Protein AF-A0A7C5P4I1-F1 (afdb_monomer_lite)

Foldseek 3Di:
DDDDDDDDDDDDDDDDDDDDDPPDPPPVDPPDDDDPDDDDDDDDDDDPVVVVVLVVVCVVVVHDSVVVVVVVVVVVVVVVVVVVVVVVD

Sequence (89 aa):
MACGMDPQPISQTQLWRHPPAHSGNGSRKRLGGGVLARKVKVSVLIEQKDLERLEDLSRETGKSISSLVRAAVREFLERKLAAERGERA

Secondary structure (DSSP, 8-state):
-----------------------------------------------HHHHHHHHHHHHHH---HHHHHHHHHHHHHHHHHHHHHHTT-

Structure (mmCIF, N/CA/C/O backbone):
data_AF-A0A7C5P4I1-F1
#
_entry.id   AF-A0A7C5P4I1-F1
#
loop_
_atom_site.group_PDB
_atom_site.id
_atom_site.type_symbol
_atom_site.label_atom_id
_atom_site.label_alt_id
_atom_site.label_comp_id
_atom_site.label_asym_id
_atom_site.label_entity_id
_atom_site.label_seq_id
_atom_site.pdbx_PDB_ins_code
_atom_site.Cartn_x
_atom_site.Cartn_y
_atom_site.Cartn_z
_atom_site.occupancy
_atom_site.B_iso_or_equiv
_atom_site.auth_seq_id
_atom_site.auth_comp_id
_atom_site.auth_asym_id
_atom_site.auth_atom_id
_atom_site.pdbx_PDB_model_num
ATOM 1 N N . MET A 1 1 ? -10.329 59.050 71.807 1.00 39.59 1 MET A N 1
ATOM 2 C CA . MET A 1 1 ? -9.349 57.945 71.919 1.00 39.59 1 MET A CA 1
ATOM 3 C C . MET A 1 1 ? -8.941 57.510 70.518 1.00 39.59 1 MET A C 1
ATOM 5 O O . MET A 1 1 ? -9.699 57.741 69.589 1.00 39.59 1 MET A O 1
ATOM 9 N N . ALA A 1 2 ? -7.703 57.046 70.390 1.00 44.72 2 ALA A N 1
ATOM 10 C CA . ALA A 1 2 ? -6.811 57.170 69.240 1.00 44.72 2 ALA A CA 1
ATOM 11 C C . ALA A 1 2 ? -7.102 56.282 68.007 1.00 44.72 2 ALA A C 1
ATOM 13 O O . ALA A 1 2 ? -7.574 55.163 68.147 1.00 44.72 2 ALA A O 1
ATOM 14 N N . CYS A 1 3 ? -6.737 56.837 66.841 1.00 44.69 3 CYS A N 1
ATOM 15 C CA . CYS A 1 3 ? -5.950 56.277 65.728 1.00 44.69 3 CYS A CA 1
ATOM 16 C C . CYS A 1 3 ? -6.192 54.837 65.233 1.00 44.69 3 CYS A C 1
ATOM 18 O O . CYS A 1 3 ? -6.043 53.888 65.994 1.00 44.69 3 CYS A O 1
ATOM 20 N N . GLY A 1 4 ? -6.322 54.664 63.907 1.00 43.34 4 GLY A N 1
ATOM 21 C CA . GLY A 1 4 ? -5.981 53.376 63.288 1.00 43.34 4 GLY A CA 1
ATOM 22 C C . GLY A 1 4 ? -6.373 53.137 61.827 1.00 43.34 4 GLY A C 1
ATOM 23 O O . GLY A 1 4 ? -7.168 52.248 61.580 1.00 43.34 4 GLY A O 1
ATOM 24 N N . MET A 1 5 ? -5.736 53.857 60.895 1.00 53.69 5 MET A N 1
ATOM 25 C CA . MET A 1 5 ? -5.383 53.413 59.525 1.00 53.69 5 MET A CA 1
ATOM 26 C C . MET A 1 5 ? -6.489 53.201 58.463 1.00 53.69 5 MET A C 1
ATOM 28 O O . MET A 1 5 ? -7.105 52.146 58.368 1.00 53.69 5 MET A O 1
ATOM 32 N N . ASP A 1 6 ? -6.575 54.173 57.547 1.00 52.16 6 ASP A N 1
ATOM 33 C CA . ASP A 1 6 ? -6.717 53.938 56.094 1.00 52.16 6 ASP A CA 1
ATOM 34 C C . ASP A 1 6 ? -5.332 53.486 55.553 1.00 52.16 6 ASP A C 1
ATOM 36 O O . ASP A 1 6 ? -4.316 53.903 56.129 1.00 52.16 6 ASP A O 1
ATOM 40 N N . PRO A 1 7 ? -5.227 52.654 54.495 1.00 53.50 7 PRO A N 1
ATOM 41 C CA . PRO A 1 7 ? -5.269 53.234 53.150 1.00 53.50 7 PRO A CA 1
ATOM 42 C C . PRO A 1 7 ? -5.965 52.377 52.069 1.00 53.50 7 PRO A C 1
ATOM 44 O O . PRO A 1 7 ? -5.639 51.214 51.855 1.00 53.50 7 PRO A O 1
ATOM 47 N N . GLN A 1 8 ? -6.860 53.044 51.342 1.00 57.16 8 GLN A N 1
ATOM 48 C CA . GLN A 1 8 ? -6.914 53.256 49.886 1.00 57.16 8 GLN A CA 1
ATOM 49 C C . GLN A 1 8 ? -6.833 52.078 48.871 1.00 57.16 8 GLN A C 1
ATOM 51 O O . GLN A 1 8 ? -6.060 51.133 49.013 1.00 57.16 8 GLN A O 1
ATOM 56 N N . PRO A 1 9 ? -7.612 52.172 47.766 1.00 52.44 9 PRO A N 1
ATOM 57 C CA . PRO A 1 9 ? -7.883 51.086 46.823 1.00 52.44 9 PRO A CA 1
ATOM 58 C C . PRO A 1 9 ? -6.775 50.904 45.777 1.00 52.44 9 PRO A C 1
ATOM 60 O O . PRO A 1 9 ? -6.299 51.864 45.175 1.00 52.44 9 PRO A O 1
ATOM 63 N N . ILE A 1 10 ? -6.419 49.654 45.474 1.00 57.28 10 ILE A N 1
ATOM 64 C CA . ILE A 1 10 ? -5.510 49.345 44.365 1.00 57.28 10 ILE A CA 1
ATOM 65 C C . ILE A 1 10 ? -6.333 49.314 43.074 1.00 57.28 10 ILE A C 1
ATOM 67 O O . ILE A 1 10 ? -7.165 48.433 42.860 1.00 57.28 10 ILE A O 1
ATOM 71 N N . SER A 1 11 ? -6.115 50.285 42.196 1.00 49.84 11 SER A N 1
ATOM 72 C CA . SER A 1 11 ? -6.557 50.251 40.801 1.00 49.84 11 SER A CA 1
ATOM 73 C C . SER A 1 11 ? -5.479 50.869 39.916 1.00 49.84 11 SER A C 1
ATOM 75 O O . SER A 1 11 ? -4.890 51.874 40.294 1.00 49.84 11 SER A O 1
ATOM 77 N N . GLN A 1 12 ? -5.276 50.261 38.736 1.00 51.06 12 GLN A N 1
ATOM 78 C CA . GLN A 1 12 ? -4.263 50.570 37.709 1.00 51.06 12 GLN A CA 1
ATOM 79 C C . GLN A 1 12 ? -2.816 50.322 38.183 1.00 51.06 12 GLN A C 1
ATOM 81 O O . GLN A 1 12 ? -2.329 50.914 39.129 1.00 51.06 12 GLN A O 1
ATOM 86 N N . THR A 1 13 ? -1.994 49.512 37.521 1.00 52.97 13 THR A N 1
ATOM 87 C CA . THR A 1 13 ? -1.489 49.815 36.180 1.00 52.97 13 THR A CA 1
ATOM 88 C C . THR A 1 13 ? -0.652 48.635 35.674 1.00 52.97 13 THR A C 1
ATOM 90 O O . THR A 1 13 ? 0.109 48.025 36.416 1.00 52.97 13 THR A O 1
ATOM 93 N N . GLN A 1 14 ? -0.800 48.358 34.383 1.00 54.69 14 GLN A N 1
ATOM 94 C CA . GLN A 1 14 ? 0.126 47.676 33.478 1.00 54.69 14 GLN A CA 1
ATOM 95 C C . GLN A 1 14 ? 1.586 47.536 33.963 1.00 54.69 14 GLN A C 1
ATOM 97 O O . GLN A 1 14 ? 2.357 48.484 33.895 1.00 54.69 14 GLN A O 1
ATOM 102 N N . LEU A 1 15 ? 1.987 46.316 34.300 1.00 53.31 15 LEU A N 1
ATOM 103 C CA . LEU A 1 15 ? 3.318 45.721 34.120 1.00 53.31 15 LEU A CA 1
ATOM 104 C C . LEU A 1 15 ? 2.971 44.229 34.018 1.00 53.31 15 LEU A C 1
ATOM 106 O O . LEU A 1 15 ? 2.285 43.728 34.894 1.00 53.31 15 LEU A O 1
ATOM 110 N N . TRP A 1 16 ? 3.117 43.538 32.891 1.00 45.84 16 TRP A N 1
ATOM 111 C CA . TRP A 1 16 ? 4.379 43.009 32.395 1.00 45.84 16 TRP A CA 1
ATOM 112 C C . TRP A 1 16 ? 4.319 42.873 30.875 1.00 45.84 16 TRP A C 1
ATOM 114 O O . TRP A 1 16 ? 3.464 42.191 30.308 1.00 45.84 16 TRP A O 1
ATOM 124 N N . ARG A 1 17 ? 5.253 43.555 30.218 1.00 50.72 17 ARG A N 1
ATOM 125 C CA . ARG A 1 17 ? 5.536 43.417 28.798 1.00 50.72 17 ARG A CA 1
ATOM 126 C C . ARG A 1 17 ? 6.507 42.243 28.573 1.00 50.72 17 ARG A C 1
ATOM 128 O O . ARG A 1 17 ? 7.431 42.066 29.357 1.00 50.72 17 ARG A O 1
ATOM 135 N N . HIS A 1 18 ? 6.332 41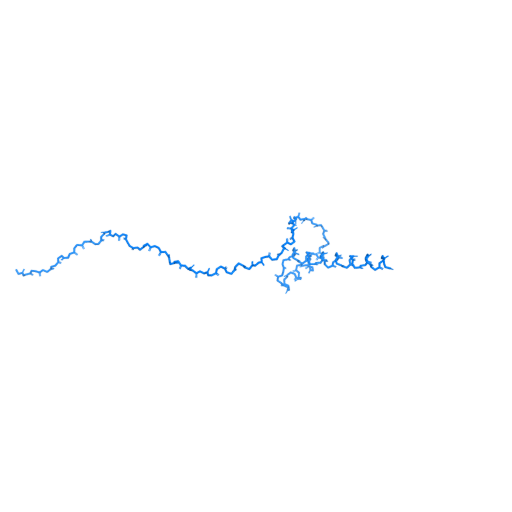.579 27.428 1.00 53.78 18 HIS A N 1
ATOM 136 C CA . HIS A 1 18 ? 7.278 40.731 26.675 1.00 53.78 18 HIS A CA 1
ATOM 137 C C . HIS A 1 18 ? 7.532 39.271 27.130 1.00 53.78 18 HIS A C 1
ATOM 139 O O . HIS A 1 18 ? 8.059 39.043 28.216 1.00 53.78 18 HIS A O 1
ATOM 145 N N . PRO A 1 19 ? 7.272 38.268 26.257 1.00 59.00 19 PRO A N 1
ATOM 146 C CA . PRO A 1 19 ? 7.857 36.934 26.387 1.00 59.00 19 PRO A CA 1
ATOM 147 C C . PRO A 1 19 ? 9.353 36.941 25.996 1.00 59.00 19 PRO A C 1
ATOM 149 O O . PRO A 1 19 ? 9.763 37.735 25.142 1.00 59.00 19 PRO A O 1
ATOM 152 N N . PRO A 1 20 ? 10.184 36.066 26.593 1.00 55.06 20 PRO A N 1
ATOM 153 C CA . PRO A 1 20 ? 11.630 36.065 26.396 1.00 55.06 20 PRO A CA 1
ATOM 154 C C . PRO A 1 20 ? 12.035 35.619 24.986 1.00 55.06 20 PRO A C 1
ATOM 156 O O . PRO A 1 20 ? 11.585 34.589 24.478 1.00 55.06 20 PRO A O 1
ATOM 159 N N . ALA A 1 21 ? 12.963 36.371 24.390 1.00 51.34 21 ALA A N 1
ATOM 160 C CA . ALA A 1 21 ? 13.651 36.038 23.152 1.00 51.34 21 ALA A CA 1
ATOM 161 C C . ALA A 1 21 ? 14.419 34.712 23.298 1.00 51.34 21 ALA A C 1
ATOM 163 O O . ALA A 1 21 ? 15.497 34.662 23.887 1.00 51.34 21 ALA A O 1
ATOM 164 N N . HIS A 1 22 ? 13.876 33.626 22.746 1.00 49.16 22 HIS A N 1
ATOM 165 C CA . HIS A 1 22 ? 14.641 32.401 22.539 1.00 49.16 22 HIS A CA 1
ATOM 166 C C . HIS A 1 22 ? 15.510 32.565 21.292 1.00 49.16 22 HIS A C 1
ATOM 168 O O . HIS A 1 22 ? 15.066 32.387 20.159 1.00 49.16 22 HIS A O 1
ATOM 174 N N . SER A 1 23 ? 16.775 32.909 21.537 1.00 50.75 23 SER A N 1
ATOM 175 C CA . SER A 1 23 ? 17.887 32.713 20.610 1.00 50.75 23 SER A CA 1
ATOM 176 C C . SER A 1 23 ? 18.109 31.207 20.429 1.00 50.75 23 SER A C 1
ATOM 178 O O . SER A 1 23 ? 18.896 30.571 21.126 1.00 50.75 23 SER A O 1
ATOM 180 N N . GLY A 1 24 ? 17.321 30.615 19.534 1.00 46.09 24 GLY A N 1
ATOM 181 C CA . GLY A 1 24 ? 17.465 29.242 19.073 1.00 46.09 24 GLY A CA 1
ATOM 182 C C . GLY A 1 24 ? 18.236 29.230 17.764 1.00 46.09 24 GLY A C 1
ATOM 183 O O . GLY A 1 24 ? 17.681 29.523 16.709 1.00 46.09 24 GLY A O 1
ATOM 184 N N . ASN A 1 25 ? 19.521 28.908 17.866 1.00 48.00 25 ASN A N 1
ATOM 185 C CA . ASN A 1 25 ? 20.460 28.628 16.789 1.00 48.00 25 ASN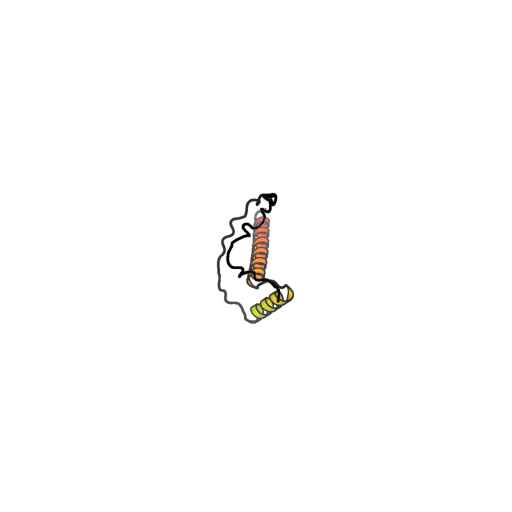 A CA 1
ATOM 186 C C . ASN A 1 25 ? 19.781 27.925 15.595 1.00 48.00 25 ASN A C 1
ATOM 188 O O . ASN A 1 25 ? 19.440 26.740 15.652 1.00 48.00 25 ASN A O 1
ATOM 192 N N . GLY A 1 26 ? 19.566 28.679 14.514 1.00 43.47 26 GLY A N 1
ATOM 193 C CA . GLY A 1 26 ? 18.999 28.200 13.263 1.00 43.47 26 GLY A CA 1
ATOM 194 C C . GLY A 1 26 ? 19.969 27.262 12.556 1.00 43.47 26 GLY A C 1
ATOM 195 O O . GLY A 1 26 ? 20.622 27.648 11.589 1.00 43.47 26 GLY A O 1
ATOM 196 N N . SER A 1 27 ? 20.025 26.008 13.009 1.00 52.56 27 SER A N 1
ATOM 197 C CA . SER A 1 27 ? 20.522 24.889 12.213 1.00 52.56 27 SER A CA 1
ATOM 198 C C . SER A 1 27 ? 19.617 24.733 10.996 1.00 52.56 27 SER A C 1
ATOM 200 O O . SER A 1 27 ? 18.658 23.961 10.978 1.00 52.56 27 SER A O 1
ATOM 202 N N . ARG A 1 28 ? 19.925 25.514 9.960 1.00 50.34 28 ARG A N 1
ATOM 203 C CA . ARG A 1 28 ? 19.375 25.411 8.615 1.00 50.34 28 ARG A CA 1
ATOM 204 C C . ARG A 1 28 ? 19.838 24.073 8.044 1.00 50.34 28 ARG A C 1
ATOM 206 O O . ARG A 1 28 ? 20.835 23.999 7.329 1.00 50.34 28 ARG A O 1
ATOM 213 N N . LYS A 1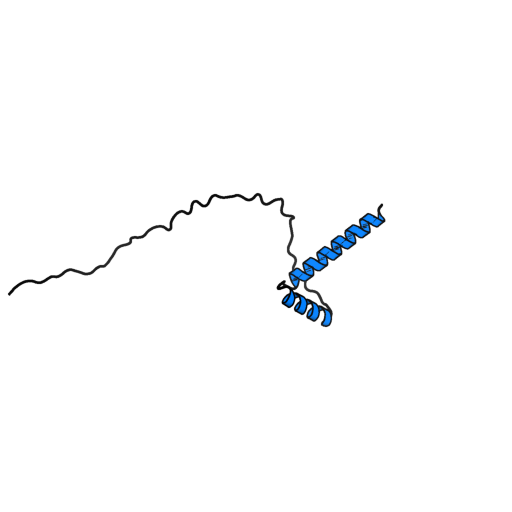 29 ? 19.141 22.989 8.404 1.00 57.97 29 LYS A N 1
ATOM 214 C CA . LYS A 1 29 ? 19.309 21.690 7.754 1.00 57.97 29 LYS A CA 1
ATOM 215 C C . LYS A 1 29 ? 19.042 21.919 6.271 1.00 57.97 29 LYS A C 1
ATOM 217 O O . LYS A 1 29 ? 17.939 22.306 5.892 1.00 57.97 29 LYS A O 1
ATOM 222 N N . ARG A 1 30 ? 20.082 21.753 5.449 1.00 53.81 30 ARG A N 1
ATOM 223 C CA . ARG A 1 30 ? 19.971 21.714 3.991 1.00 53.81 30 ARG A CA 1
ATOM 224 C C . ARG A 1 30 ? 18.906 20.674 3.663 1.00 53.81 30 ARG A C 1
ATOM 226 O O . ARG A 1 30 ? 19.137 19.483 3.854 1.00 53.81 30 ARG A O 1
ATOM 233 N N . LEU A 1 31 ? 17.735 21.118 3.217 1.00 59.44 31 LEU A N 1
ATOM 234 C CA . LEU A 1 31 ? 16.794 20.225 2.565 1.00 59.44 31 LEU A CA 1
ATOM 235 C C . LEU A 1 31 ? 17.455 19.848 1.240 1.00 59.44 31 LEU A C 1
ATOM 237 O O . LEU A 1 31 ? 17.519 20.657 0.316 1.00 59.44 31 LEU A O 1
ATOM 241 N N . GLY A 1 32 ? 18.051 18.654 1.208 1.00 47.41 32 GLY A N 1
ATOM 242 C CA . GLY A 1 32 ? 18.470 18.013 -0.030 1.00 47.41 32 GLY A CA 1
ATOM 243 C C . GLY A 1 32 ? 17.301 18.003 -1.011 1.00 47.41 32 GLY A C 1
ATOM 244 O O . GLY A 1 32 ? 16.149 17.919 -0.585 1.00 47.41 32 GLY A O 1
ATOM 245 N N . GLY A 1 33 ? 17.613 18.161 -2.299 1.00 50.38 33 GLY A N 1
ATOM 246 C CA . GLY A 1 33 ? 16.656 18.344 -3.390 1.00 50.38 33 GLY A CA 1
ATOM 247 C C . GLY A 1 33 ? 15.422 17.461 -3.244 1.00 50.38 33 GLY A C 1
ATOM 248 O O . GLY A 1 33 ? 15.467 16.256 -3.487 1.00 50.38 33 GLY A O 1
ATOM 249 N N . GLY A 1 34 ? 14.319 18.072 -2.813 1.00 52.38 34 GLY A N 1
ATOM 250 C CA . GLY A 1 34 ? 13.040 17.396 -2.715 1.00 52.38 34 GLY A CA 1
ATOM 251 C C . GLY A 1 34 ? 12.561 17.076 -4.121 1.00 52.38 34 GLY A C 1
ATOM 252 O O . GLY A 1 34 ? 12.303 17.987 -4.906 1.00 52.38 34 GLY A O 1
ATOM 253 N N . VAL A 1 35 ? 12.444 15.788 -4.440 1.00 64.81 35 VAL A N 1
ATOM 254 C CA . VAL A 1 35 ? 11.694 15.330 -5.613 1.00 64.81 35 VAL A CA 1
ATOM 255 C C . VAL A 1 35 ? 10.325 16.011 -5.568 1.00 64.81 35 VAL A C 1
ATOM 257 O O . VAL A 1 35 ? 9.622 15.909 -4.559 1.00 64.81 35 VAL A O 1
ATOM 260 N N . LEU A 1 36 ? 9.961 16.739 -6.628 1.00 67.25 36 LEU A N 1
ATOM 261 C CA . LEU A 1 36 ? 8.679 17.437 -6.735 1.00 67.25 36 LEU A CA 1
ATOM 262 C C . LEU A 1 36 ? 7.539 16.411 -6.792 1.00 67.25 36 LEU A C 1
ATOM 264 O O . LEU A 1 36 ? 7.092 16.000 -7.860 1.00 67.25 36 LEU A O 1
ATOM 268 N N . ALA A 1 37 ? 7.070 15.967 -5.628 1.00 73.25 37 ALA A N 1
ATOM 269 C CA . ALA A 1 37 ? 5.941 15.061 -5.521 1.00 73.25 37 ALA A CA 1
ATOM 270 C C . ALA A 1 37 ? 4.634 15.862 -5.598 1.00 73.25 37 ALA A C 1
ATOM 272 O O . ALA A 1 37 ? 4.301 16.631 -4.695 1.00 73.25 37 ALA A O 1
ATOM 273 N N . ARG A 1 38 ? 3.864 15.672 -6.675 1.00 89.25 38 ARG A N 1
ATOM 274 C CA . ARG A 1 38 ? 2.503 16.217 -6.792 1.00 89.25 38 ARG A CA 1
ATOM 275 C C . ARG A 1 38 ? 1.512 15.273 -6.114 1.00 89.25 38 ARG A C 1
ATOM 277 O O . ARG A 1 38 ? 1.515 14.071 -6.372 1.00 89.25 38 ARG A O 1
ATOM 284 N N . LYS A 1 39 ? 0.642 15.813 -5.257 1.00 90.25 39 LYS A N 1
ATOM 285 C CA . LYS A 1 39 ? -0.435 15.045 -4.617 1.00 90.25 39 LYS A CA 1
ATOM 286 C C . LYS A 1 39 ? -1.635 14.960 -5.559 1.00 90.25 39 LYS A C 1
ATOM 288 O O . LYS A 1 39 ? -2.150 15.986 -5.990 1.00 90.25 39 LYS A O 1
ATOM 293 N N . VAL A 1 40 ? -2.101 13.744 -5.818 1.00 91.19 40 VAL A N 1
ATOM 294 C CA . VAL A 1 40 ? -3.319 13.464 -6.591 1.00 91.19 40 VAL A CA 1
ATOM 295 C C . VAL A 1 40 ? -4.289 12.696 -5.692 1.00 91.19 40 VAL A C 1
ATOM 297 O O . VAL A 1 40 ? -3.866 11.802 -4.956 1.00 91.19 40 VAL A O 1
ATOM 300 N N . LYS A 1 41 ? -5.577 13.061 -5.705 1.00 93.88 41 LYS A N 1
ATOM 301 C CA . LYS A 1 41 ? -6.643 12.310 -5.027 1.00 93.88 41 LYS A CA 1
ATOM 302 C C . LYS A 1 41 ? -7.330 11.430 -6.066 1.00 93.88 41 LYS A C 1
ATOM 304 O O . LYS A 1 41 ? -7.822 11.948 -7.061 1.00 93.88 41 LYS A O 1
ATOM 309 N N . VAL A 1 42 ? -7.345 10.125 -5.824 1.00 91.75 42 VAL A N 1
ATOM 310 C CA . VAL A 1 42 ? -7.969 9.132 -6.704 1.00 91.75 42 VAL A CA 1
ATOM 311 C C . VAL A 1 42 ? -9.014 8.341 -5.926 1.00 91.75 42 VAL A C 1
ATOM 313 O O . VAL A 1 42 ? -8.837 8.102 -4.730 1.00 91.75 42 VAL A O 1
ATOM 316 N N . SER A 1 43 ? -10.083 7.951 -6.615 1.00 94.50 43 SER A N 1
ATOM 317 C CA . SER A 1 43 ? -11.094 7.007 -6.131 1.00 94.50 43 SER A CA 1
ATOM 318 C C . SER A 1 43 ? -10.999 5.756 -6.996 1.00 94.50 43 SER A C 1
ATOM 320 O O . SER A 1 43 ? -10.871 5.875 -8.213 1.00 94.50 43 SER A O 1
ATOM 322 N N . VAL A 1 44 ? -11.035 4.575 -6.384 1.00 93.06 44 VAL A N 1
ATOM 323 C CA . VAL A 1 44 ? -10.922 3.288 -7.085 1.00 93.06 44 VAL A CA 1
ATOM 324 C C . VAL A 1 44 ? -12.004 2.338 -6.594 1.00 93.06 44 VAL A C 1
ATOM 326 O O . VAL A 1 44 ? -12.413 2.418 -5.437 1.00 93.06 44 VAL A O 1
ATOM 329 N N . LEU A 1 45 ? -12.452 1.450 -7.477 1.00 95.81 45 LEU A N 1
ATOM 330 C CA . LEU A 1 45 ? -13.286 0.312 -7.112 1.00 95.81 45 LEU A CA 1
ATOM 331 C C . LEU A 1 45 ? -12.373 -0.899 -6.925 1.00 95.81 45 LEU A C 1
ATOM 333 O O . LEU A 1 45 ? -11.544 -1.178 -7.790 1.00 95.81 45 LEU A O 1
ATOM 337 N N . ILE A 1 46 ? -12.515 -1.582 -5.796 1.00 95.19 46 ILE A N 1
ATOM 338 C CA . ILE A 1 46 ? -11.810 -2.824 -5.469 1.00 95.19 46 ILE A CA 1
ATOM 339 C C . ILE A 1 46 ? -12.817 -3.821 -4.904 1.00 95.19 46 ILE A C 1
ATOM 341 O O . ILE A 1 46 ? -13.898 -3.423 -4.460 1.00 95.19 46 ILE A O 1
ATOM 345 N N . GLU A 1 47 ? -12.480 -5.106 -4.930 1.00 98.12 47 GLU A N 1
ATOM 346 C CA . GLU A 1 47 ? -13.334 -6.120 -4.323 1.00 98.12 47 GLU A CA 1
ATOM 347 C C . GLU A 1 47 ? -13.432 -5.906 -2.808 1.00 98.12 47 GLU A C 1
ATOM 349 O O . GLU A 1 47 ? -12.476 -5.482 -2.155 1.00 98.12 47 GLU A O 1
ATOM 354 N N . GLN A 1 48 ? -14.593 -6.226 -2.234 1.00 97.81 48 GLN A N 1
ATOM 355 C CA . GLN A 1 48 ? -14.841 -6.023 -0.806 1.00 97.81 48 GLN A CA 1
ATOM 356 C C . GLN A 1 48 ? -13.830 -6.778 0.070 1.00 97.81 48 GLN A C 1
ATOM 358 O O . GLN A 1 48 ? -13.295 -6.207 1.015 1.00 97.81 48 GLN A O 1
ATOM 363 N N . LYS A 1 49 ? -13.494 -8.019 -0.302 1.00 98.00 49 LYS A N 1
ATOM 364 C CA . LYS A 1 49 ? -12.499 -8.840 0.405 1.00 98.00 49 LYS A CA 1
ATOM 365 C C . LYS A 1 49 ? -11.111 -8.186 0.451 1.00 98.00 49 LYS A C 1
ATOM 367 O O . LYS A 1 49 ? -10.392 -8.307 1.441 1.00 98.00 49 LYS A O 1
ATOM 372 N N . ASP A 1 50 ? -10.740 -7.466 -0.608 1.00 97.00 50 ASP A N 1
ATOM 373 C CA . ASP A 1 50 ? -9.448 -6.789 -0.690 1.00 97.00 50 ASP A CA 1
ATOM 374 C C . ASP A 1 50 ? -9.447 -5.531 0.180 1.00 97.00 50 ASP A C 1
ATOM 376 O O . ASP A 1 50 ? -8.443 -5.235 0.828 1.00 97.00 50 ASP A O 1
ATOM 380 N N . LEU A 1 51 ? -10.578 -4.814 0.242 1.00 96.69 51 LEU A N 1
ATOM 381 C CA . LEU A 1 51 ? -10.750 -3.682 1.151 1.00 96.69 51 LEU A CA 1
ATOM 382 C C . LEU A 1 51 ? -10.650 -4.125 2.614 1.00 96.69 51 LEU A C 1
ATOM 384 O O . LEU A 1 51 ? -9.894 -3.519 3.369 1.00 96.69 51 LEU A O 1
ATOM 388 N N . GLU A 1 52 ? -11.347 -5.196 2.992 1.00 98.12 52 GLU A N 1
ATOM 389 C CA . GLU A 1 52 ? -11.295 -5.762 4.346 1.00 98.12 52 GLU A CA 1
ATOM 390 C C . GLU A 1 52 ? -9.855 -6.112 4.738 1.00 98.12 52 GLU A C 1
ATOM 392 O O . GLU A 1 52 ? -9.367 -5.694 5.792 1.00 98.12 52 GLU A O 1
ATOM 397 N N . ARG A 1 53 ? -9.115 -6.769 3.835 1.00 97.69 53 ARG A N 1
ATOM 398 C CA . ARG A 1 53 ? -7.704 -7.089 4.070 1.00 97.69 53 ARG A CA 1
ATOM 399 C C . ARG A 1 53 ? -6.832 -5.840 4.217 1.00 97.69 53 ARG A C 1
ATOM 401 O O . ARG A 1 53 ? -5.891 -5.825 5.011 1.00 97.69 53 ARG A O 1
ATOM 408 N N . LEU A 1 54 ? -7.118 -4.791 3.451 1.00 96.75 54 LEU A N 1
ATOM 409 C CA . LEU A 1 54 ? -6.396 -3.521 3.511 1.00 96.75 54 LEU A CA 1
ATOM 410 C C . LEU A 1 54 ? -6.669 -2.770 4.824 1.00 96.75 54 LEU A C 1
ATOM 412 O O . LEU A 1 54 ? -5.767 -2.130 5.368 1.00 96.75 54 LEU A O 1
ATOM 416 N N . GLU A 1 55 ? -7.895 -2.859 5.338 1.00 98.00 55 GLU A N 1
ATOM 417 C CA . GLU A 1 55 ? -8.286 -2.319 6.638 1.00 98.00 55 GLU A CA 1
ATOM 418 C C . GLU A 1 55 ? -7.624 -3.070 7.796 1.00 98.00 55 GLU A C 1
ATOM 420 O O . GLU A 1 55 ? -7.119 -2.424 8.716 1.00 98.00 55 GLU A O 1
ATOM 425 N N . ASP A 1 56 ? -7.550 -4.404 7.733 1.00 98.38 56 ASP A N 1
ATOM 426 C CA . ASP A 1 56 ? -6.792 -5.213 8.697 1.00 98.38 56 ASP A CA 1
ATOM 427 C C . ASP A 1 56 ? -5.331 -4.770 8.755 1.00 98.38 56 ASP A C 1
ATOM 429 O O . ASP A 1 56 ? -4.825 -4.408 9.816 1.00 98.38 56 ASP A O 1
ATOM 433 N N . LEU A 1 57 ? -4.670 -4.685 7.597 1.00 98.12 57 LEU A N 1
ATOM 434 C CA . LEU A 1 57 ? -3.283 -4.223 7.507 1.00 98.12 57 LEU A CA 1
ATOM 435 C C . LEU A 1 57 ? -3.116 -2.786 8.018 1.00 98.12 57 LEU A C 1
ATOM 437 O O . LEU A 1 57 ? -2.084 -2.439 8.601 1.00 98.12 57 LEU A O 1
ATOM 441 N N . SER A 1 58 ? -4.118 -1.931 7.806 1.00 98.38 58 SER A N 1
ATOM 442 C CA . SER A 1 58 ? -4.129 -0.567 8.335 1.00 98.38 58 SER A CA 1
ATOM 443 C C . SER A 1 58 ? -4.142 -0.565 9.865 1.00 98.38 58 SER A C 1
ATOM 445 O O . SER A 1 58 ? -3.351 0.165 10.469 1.00 98.38 58 SER A O 1
ATOM 447 N N . ARG A 1 59 ? -4.965 -1.422 10.484 1.00 98.38 59 ARG A N 1
ATOM 448 C CA . ARG A 1 59 ? -5.032 -1.605 11.942 1.00 98.38 59 ARG A CA 1
ATOM 449 C C . ARG A 1 59 ? -3.745 -2.207 12.507 1.00 98.38 59 ARG A C 1
ATOM 451 O O . ARG A 1 59 ? -3.212 -1.675 13.474 1.00 98.38 59 ARG A O 1
ATOM 458 N N . GLU A 1 60 ? -3.216 -3.256 11.880 1.00 98.19 60 GLU A N 1
ATOM 459 C CA . GLU A 1 60 ? -1.999 -3.956 12.318 1.00 98.19 60 GLU A CA 1
ATOM 460 C C . GLU A 1 60 ? -0.753 -3.060 12.266 1.00 98.19 60 GLU A C 1
ATOM 462 O O . GLU A 1 60 ? 0.074 -3.067 13.175 1.00 98.19 60 GLU A O 1
ATOM 467 N N . THR A 1 61 ? -0.603 -2.270 11.198 1.00 97.44 61 THR A N 1
ATOM 468 C CA . THR A 1 61 ? 0.606 -1.456 10.974 1.00 97.44 61 THR A CA 1
ATOM 469 C C . THR A 1 61 ? 0.496 -0.022 11.491 1.00 97.44 61 THR A C 1
ATOM 471 O O . THR A 1 61 ? 1.490 0.708 11.478 1.00 97.44 61 THR A O 1
ATOM 474 N N . GLY A 1 62 ? -0.708 0.422 11.866 1.00 98.19 62 GLY A N 1
ATOM 475 C CA . GLY A 1 62 ? -1.007 1.816 12.208 1.00 98.19 62 GLY A CA 1
ATOM 476 C C . GLY A 1 62 ? -0.886 2.795 11.029 1.00 98.19 62 GLY A C 1
ATOM 477 O O . GLY A 1 62 ? -0.853 4.011 11.225 1.00 98.19 62 GLY A O 1
ATOM 478 N N . LYS A 1 63 ? -0.780 2.301 9.788 1.00 97.62 63 LYS A N 1
ATOM 479 C CA . LYS A 1 63 ? -0.640 3.132 8.582 1.00 97.62 63 LYS A CA 1
ATOM 480 C C . LYS A 1 63 ? -1.998 3.369 7.942 1.00 97.62 63 LYS A C 1
ATOM 482 O O . LYS A 1 63 ? -2.803 2.455 7.829 1.00 97.62 63 LYS A O 1
ATOM 487 N N . SER A 1 64 ? -2.222 4.574 7.418 1.00 97.38 64 SER A N 1
ATOM 488 C CA . SER A 1 64 ? -3.421 4.845 6.613 1.00 97.38 64 SER A CA 1
ATOM 489 C C . SER A 1 64 ? -3.457 3.994 5.342 1.00 97.38 64 SER A C 1
ATOM 491 O O . SER A 1 64 ? -2.421 3.776 4.708 1.00 97.38 64 SER A O 1
ATOM 493 N N . ILE A 1 65 ? -4.663 3.626 4.908 1.00 95.50 65 ILE A N 1
ATOM 494 C CA . ILE A 1 65 ? -4.914 2.933 3.635 1.00 95.50 65 ILE A CA 1
ATOM 495 C C . ILE A 1 65 ? -4.188 3.613 2.468 1.00 95.50 65 ILE A C 1
ATOM 497 O O . ILE A 1 65 ? -3.457 2.967 1.725 1.00 95.50 65 ILE A O 1
ATOM 501 N N . SER A 1 66 ? -4.288 4.941 2.333 1.00 95.44 66 SER A N 1
ATOM 502 C CA . SER A 1 66 ? -3.595 5.650 1.250 1.00 95.44 66 SER A CA 1
ATOM 503 C C . SER A 1 66 ? -2.069 5.512 1.321 1.00 95.44 66 SER A C 1
ATOM 505 O O . SER A 1 66 ? -1.403 5.603 0.293 1.00 95.44 66 SER A O 1
ATOM 507 N N . SER A 1 67 ? -1.492 5.341 2.514 1.00 95.94 67 SER A N 1
ATOM 508 C CA . SER A 1 67 ? -0.058 5.078 2.678 1.00 95.94 67 SER A CA 1
ATOM 509 C C . SER A 1 67 ? 0.312 3.677 2.202 1.00 95.94 67 SER A C 1
ATOM 511 O O . SER A 1 67 ? 1.284 3.529 1.466 1.00 95.94 67 SER A O 1
ATOM 513 N N . LEU A 1 68 ? -0.497 2.678 2.566 1.00 96.56 68 LEU A N 1
ATOM 514 C CA . LEU A 1 68 ? -0.325 1.292 2.133 1.00 96.56 68 LEU A CA 1
ATOM 515 C C . LEU A 1 68 ? -0.429 1.172 0.610 1.00 96.56 68 LEU A C 1
ATOM 517 O O . LEU A 1 68 ? 0.471 0.632 -0.025 1.00 96.56 68 LEU A O 1
ATOM 521 N N . VAL A 1 69 ? -1.451 1.788 0.009 1.00 95.50 69 VAL A N 1
ATOM 522 C CA . VAL A 1 69 ? -1.621 1.823 -1.451 1.00 95.50 69 VAL A CA 1
ATOM 523 C C . VAL A 1 69 ? -0.426 2.492 -2.131 1.00 95.50 69 VAL A C 1
ATOM 525 O O . VAL A 1 69 ? 0.100 1.964 -3.104 1.00 95.50 69 VAL A O 1
ATOM 528 N N . ARG A 1 70 ? 0.072 3.625 -1.612 1.00 94.25 70 ARG A N 1
ATOM 529 C CA . ARG A 1 70 ? 1.274 4.275 -2.169 1.00 94.25 70 ARG A CA 1
ATOM 530 C C . ARG A 1 70 ? 2.516 3.386 -2.090 1.00 94.25 70 ARG A C 1
ATOM 532 O O . ARG A 1 70 ? 3.328 3.429 -3.010 1.00 94.25 70 ARG A O 1
ATOM 539 N N . ALA A 1 71 ? 2.678 2.624 -1.009 1.00 95.44 71 ALA A N 1
ATOM 540 C CA . ALA A 1 71 ? 3.791 1.690 -0.861 1.00 95.44 71 ALA A CA 1
ATOM 541 C C . ALA A 1 71 ? 3.692 0.551 -1.887 1.00 95.44 71 ALA A C 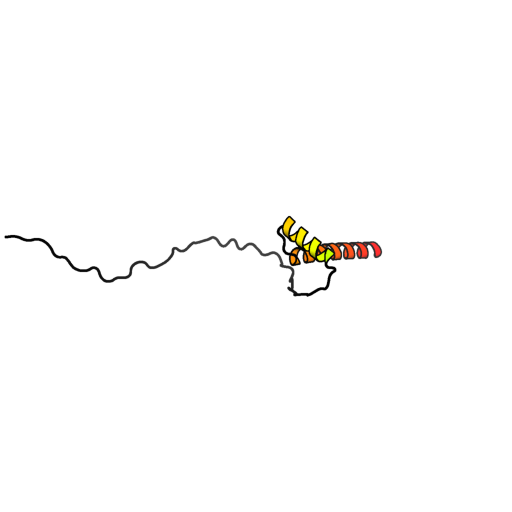1
ATOM 543 O O . ALA A 1 71 ? 4.654 0.318 -2.612 1.00 95.44 71 ALA A O 1
ATOM 544 N N . ALA A 1 72 ? 2.512 -0.058 -2.025 1.00 95.19 72 ALA A N 1
ATOM 545 C CA . ALA A 1 72 ? 2.262 -1.110 -3.008 1.00 95.19 72 ALA A CA 1
ATOM 546 C C . ALA A 1 72 ? 2.488 -0.624 -4.451 1.00 95.19 72 ALA A C 1
ATOM 548 O O . ALA A 1 72 ? 3.146 -1.296 -5.241 1.00 95.19 72 ALA A O 1
ATOM 549 N N . VAL A 1 73 ? 2.008 0.579 -4.788 1.00 94.81 73 VAL A N 1
ATOM 550 C CA . VAL A 1 73 ? 2.237 1.192 -6.107 1.00 94.81 73 VAL A CA 1
ATOM 551 C C . VAL A 1 73 ? 3.728 1.423 -6.356 1.00 94.81 73 VAL A C 1
ATOM 553 O O . VAL A 1 73 ? 4.210 1.137 -7.448 1.00 94.81 73 VAL A O 1
ATOM 556 N N . ARG A 1 74 ? 4.477 1.915 -5.360 1.00 94.94 74 ARG A N 1
ATOM 557 C CA . ARG A 1 74 ? 5.929 2.109 -5.491 1.00 94.94 74 ARG A CA 1
ATOM 558 C C . ARG A 1 74 ? 6.644 0.788 -5.762 1.00 94.94 74 ARG A C 1
ATOM 560 O O . ARG A 1 74 ? 7.402 0.709 -6.720 1.00 94.94 74 ARG A O 1
ATOM 567 N N . GLU A 1 75 ? 6.369 -0.229 -4.955 1.00 96.25 75 GLU A N 1
ATOM 568 C CA . GLU A 1 75 ? 6.972 -1.557 -5.088 1.00 96.25 75 GLU A CA 1
ATOM 569 C C . GLU A 1 75 ? 6.667 -2.181 -6.457 1.00 96.25 75 GLU A C 1
ATOM 571 O O . GLU A 1 75 ? 7.550 -2.735 -7.112 1.00 96.25 75 GLU A O 1
ATOM 576 N N . PHE A 1 76 ? 5.431 -2.030 -6.938 1.00 96.25 76 PHE A N 1
ATOM 577 C CA . PHE A 1 76 ? 5.039 -2.469 -8.274 1.00 96.25 76 PHE A CA 1
ATOM 578 C C . PHE A 1 76 ? 5.828 -1.752 -9.382 1.00 96.25 76 PHE A C 1
ATOM 580 O O . PHE A 1 76 ? 6.346 -2.408 -10.287 1.00 96.25 76 PHE A O 1
ATOM 587 N N . LEU A 1 77 ? 5.947 -0.422 -9.310 1.00 95.44 77 LEU A N 1
ATOM 588 C CA . LEU A 1 77 ? 6.684 0.369 -10.301 1.00 95.44 77 LEU A CA 1
ATOM 589 C C . LEU A 1 77 ? 8.178 0.026 -10.313 1.00 95.44 77 LEU A C 1
ATOM 591 O O . LEU A 1 77 ? 8.762 -0.117 -11.384 1.00 95.44 77 LEU A O 1
ATOM 595 N N . GLU A 1 78 ? 8.791 -0.152 -9.143 1.00 94.00 78 GLU A N 1
ATOM 596 C CA . GLU A 1 78 ? 10.198 -0.553 -9.023 1.00 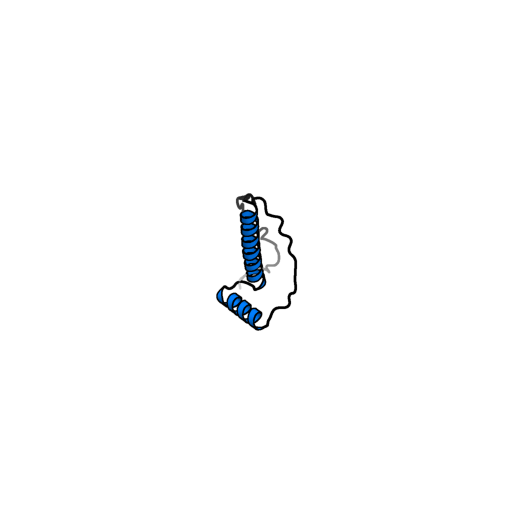94.00 78 GLU A CA 1
ATOM 597 C C . GLU A 1 78 ? 10.447 -1.925 -9.665 1.00 94.00 78 GLU A C 1
ATOM 599 O O . GLU A 1 78 ? 11.388 -2.079 -10.445 1.00 94.00 78 GLU A O 1
ATOM 604 N N . ARG A 1 79 ? 9.560 -2.900 -9.418 1.00 94.62 79 ARG A N 1
ATOM 605 C CA . ARG A 1 79 ? 9.627 -4.231 -10.046 1.00 94.62 79 ARG A CA 1
ATOM 606 C C . ARG A 1 79 ? 9.482 -4.167 -11.564 1.00 94.62 79 ARG A C 1
ATOM 608 O O . ARG A 1 79 ? 10.223 -4.846 -12.270 1.00 94.62 79 ARG A O 1
ATOM 615 N N . LYS A 1 80 ? 8.557 -3.347 -12.074 1.00 94.69 80 LYS A N 1
ATOM 616 C CA . LYS A 1 80 ? 8.363 -3.165 -13.521 1.00 94.69 80 LYS A CA 1
ATOM 617 C C . LYS A 1 80 ? 9.584 -2.541 -14.192 1.00 94.69 80 LYS A C 1
ATOM 619 O O . LYS A 1 80 ? 10.064 -3.081 -15.181 1.00 94.69 80 LYS A O 1
ATOM 624 N N . LEU A 1 81 ? 10.142 -1.482 -13.608 1.00 92.50 81 LEU A N 1
ATOM 625 C CA . LEU A 1 81 ? 11.345 -0.829 -14.131 1.00 92.50 81 LEU A CA 1
ATOM 626 C C . LEU A 1 81 ? 12.573 -1.750 -14.119 1.00 92.50 81 LEU A C 1
ATOM 628 O O . LEU A 1 81 ? 13.432 -1.630 -14.990 1.00 92.50 81 LEU A O 1
ATOM 632 N N . ALA A 1 82 ? 12.687 -2.641 -13.131 1.00 90.12 82 ALA A N 1
ATOM 633 C CA . ALA A 1 82 ? 13.764 -3.626 -13.084 1.00 90.12 82 ALA A CA 1
ATOM 634 C C . ALA A 1 82 ? 13.631 -4.672 -14.205 1.00 90.12 82 ALA A C 1
ATOM 636 O O . ALA A 1 82 ? 14.624 -4.977 -14.862 1.00 90.12 82 ALA A O 1
ATOM 637 N N . ALA A 1 83 ? 12.414 -5.167 -14.460 1.00 89.88 83 ALA A N 1
ATOM 638 C CA . ALA A 1 83 ? 12.147 -6.127 -15.531 1.00 89.88 83 ALA A CA 1
ATOM 639 C C . ALA A 1 83 ? 12.472 -5.548 -16.922 1.00 89.88 83 ALA A C 1
ATOM 641 O O . ALA A 1 83 ? 13.198 -6.168 -17.693 1.00 89.88 83 ALA A O 1
ATOM 642 N N . GLU A 1 84 ? 12.051 -4.310 -17.200 1.00 85.75 84 GLU A N 1
ATOM 643 C CA . GLU A 1 84 ? 12.315 -3.642 -18.486 1.00 85.75 84 GLU A CA 1
ATOM 644 C C . GLU A 1 84 ? 13.807 -3.360 -18.746 1.00 85.75 84 GLU A C 1
ATOM 646 O O . GLU A 1 84 ? 14.230 -3.246 -19.896 1.00 85.75 84 GLU A O 1
ATOM 651 N N . ARG A 1 85 ? 14.629 -3.227 -17.694 1.00 78.50 85 ARG A N 1
ATOM 652 C CA . ARG A 1 85 ? 16.092 -3.109 -17.841 1.00 78.50 85 ARG A CA 1
ATOM 653 C C . ARG A 1 85 ? 16.754 -4.448 -18.145 1.00 78.50 85 ARG A C 1
ATOM 655 O O . ARG A 1 85 ? 17.760 -4.453 -18.841 1.00 78.50 85 ARG A O 1
ATOM 662 N N . GLY A 1 86 ? 16.203 -5.546 -17.629 1.00 71.38 86 GLY A N 1
ATOM 663 C CA . GLY A 1 86 ? 16.683 -6.898 -17.916 1.00 71.38 86 GLY A CA 1
ATOM 664 C C . GLY A 1 86 ? 16.367 -7.355 -19.341 1.00 71.38 86 GLY A C 1
ATOM 665 O O . GLY A 1 86 ? 17.158 -8.075 -19.927 1.00 71.38 86 GLY A O 1
ATOM 666 N N . GLU A 1 87 ? 15.260 -6.892 -19.924 1.00 59.50 87 GLU A N 1
ATOM 667 C CA . GLU A 1 87 ? 14.866 -7.207 -21.310 1.00 59.50 87 GLU A CA 1
ATOM 668 C C . GLU A 1 87 ? 15.616 -6.382 -22.377 1.00 59.50 87 GLU A C 1
ATOM 670 O O . GLU A 1 87 ? 15.497 -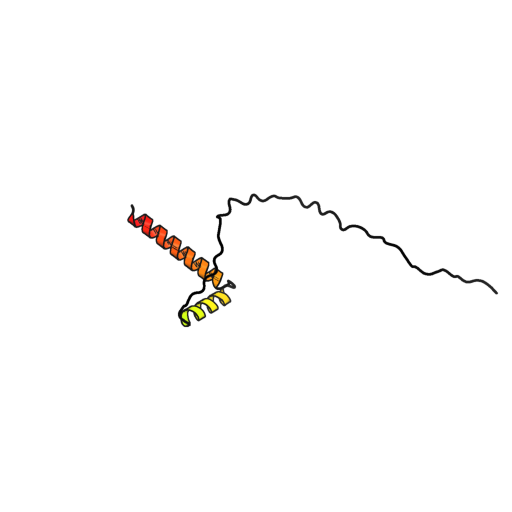6.653 -23.570 1.00 59.50 87 GLU A O 1
ATOM 675 N N . ARG A 1 88 ? 16.377 -5.358 -21.967 1.00 55.97 88 ARG A N 1
ATOM 676 C CA . ARG A 1 88 ? 17.160 -4.475 -22.855 1.00 55.97 88 ARG A CA 1
ATOM 677 C C . ARG A 1 88 ? 18.675 -4.721 -22.820 1.00 55.97 88 ARG A C 1
ATOM 679 O O . ARG A 1 88 ? 19.398 -3.974 -23.481 1.00 55.97 88 ARG A O 1
ATOM 686 N N . ALA A 1 89 ? 19.143 -5.696 -22.042 1.00 49.66 89 ALA A N 1
ATOM 687 C CA . ALA A 1 89 ? 20.547 -6.106 -21.948 1.00 49.66 89 ALA A CA 1
ATOM 688 C C . ALA A 1 89 ? 20.786 -7.385 -22.758 1.00 49.66 89 ALA A C 1
ATOM 690 O O . ALA A 1 89 ? 21.885 -7.493 -23.343 1.00 49.66 89 ALA A O 1
#

pLDDT: mean 75.69, std 21.53, range [39.59, 98.38]

Radius of gyration: 32.51 Å; chains: 1; bounding box: 35×67×95 Å